Protein AF-A0A354UBT6-F1 (afdb_monomer_lite)

pLDDT: mean 84.6, std 9.46, range [42.72, 96.81]

Foldseek 3Di:
DVVVVVVVVVVVQVVCVVPPVVCPVVVVVVVVVVVVVVVVVVVVVVVVLVVVVVVCVVVCVLVVQLVVCLVVCCVQQPDDDPLLSSLLSQLLVCLQAVVVVRNVVSLVVSLVVCVVVVNVSSNVSSVVSSVVSNYPPPVVVVVVCVVPVPD

Secondary structure (DSSP, 8-state):
-HHHHHHHHHHHHHHHHHH-GGGHHHHHHHHHHHHHHHHHHHHHHHHHHHHHHHHHHHTTHHHHHHHHHHHHHHHHH-S--HHHHHHHHHHHHHHHTT-HHHHHHHHHHHHHHHHHTT-HHHHHHHHHHHHHT--SS-HHHHHHHHHHS--

Structure (mmCIF, N/CA/C/O backbone):
data_AF-A0A354UBT6-F1
#
_entry.id   AF-A0A354UBT6-F1
#
loop_
_atom_site.group_PDB
_atom_site.id
_atom_site.type_symbol
_atom_site.label_atom_id
_atom_site.label_alt_id
_atom_site.label_comp_id
_atom_site.label_asym_id
_atom_site.label_entity_id
_atom_site.label_seq_id
_atom_site.pdbx_PDB_ins_code
_atom_site.Cartn_x
_atom_site.Cartn_y
_atom_site.Cartn_z
_atom_site.occupancy
_atom_site.B_iso_or_equiv
_atom_site.auth_seq_id
_atom_site.auth_comp_id
_atom_site.auth_asym_id
_atom_site.auth_atom_id
_atom_site.pdbx_PDB_model_num
ATOM 1 N N . MET A 1 1 ? 3.323 -12.635 -12.717 1.00 60.47 1 MET A N 1
ATOM 2 C CA . MET A 1 1 ? 3.926 -11.295 -12.909 1.00 60.47 1 MET A CA 1
ATOM 3 C C . MET A 1 1 ? 5.418 -11.376 -13.234 1.00 60.47 1 MET A C 1
ATOM 5 O O . MET A 1 1 ? 5.794 -10.912 -14.299 1.00 60.47 1 MET A O 1
ATOM 9 N N . ASN A 1 2 ? 6.247 -12.050 -12.422 1.00 84.31 2 ASN A N 1
ATOM 10 C CA . ASN A 1 2 ? 7.693 -12.197 -12.692 1.00 84.31 2 ASN A CA 1
ATOM 11 C C . ASN A 1 2 ? 8.013 -12.823 -14.059 1.00 84.31 2 ASN A C 1
ATOM 13 O O . ASN A 1 2 ? 8.900 -12.351 -14.756 1.00 84.31 2 ASN A O 1
ATOM 17 N N . PHE A 1 3 ? 7.244 -13.830 -14.479 1.00 90.88 3 PHE A N 1
ATOM 18 C CA . PHE A 1 3 ? 7.455 -14.499 -15.766 1.00 90.88 3 PHE A CA 1
ATOM 19 C C . PHE A 1 3 ? 7.320 -13.555 -16.973 1.00 90.88 3 PHE A C 1
ATOM 21 O O . PHE A 1 3 ? 8.127 -13.604 -17.894 1.00 90.88 3 PHE A O 1
ATOM 28 N N . ILE A 1 4 ? 6.349 -12.636 -16.930 1.00 92.00 4 ILE A N 1
ATOM 29 C CA . ILE A 1 4 ? 6.117 -11.654 -18.001 1.00 92.00 4 ILE A CA 1
ATOM 30 C C . ILE A 1 4 ? 7.301 -10.684 -18.094 1.00 92.00 4 ILE A C 1
ATOM 32 O O . ILE A 1 4 ? 7.800 -10.425 -19.184 1.00 92.00 4 ILE A O 1
ATOM 36 N N . PHE A 1 5 ? 7.797 -10.196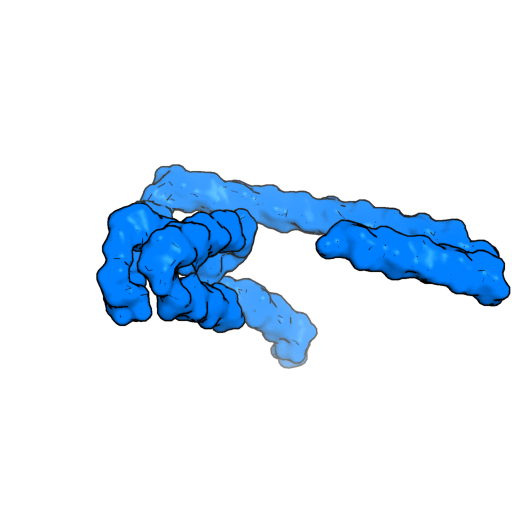 -16.953 1.00 88.50 5 PHE A N 1
ATOM 37 C CA . PHE A 1 5 ? 8.967 -9.314 -16.912 1.00 88.50 5 PHE A CA 1
ATOM 38 C C . PHE A 1 5 ? 10.230 -9.993 -17.438 1.00 88.50 5 PHE A C 1
ATOM 40 O O . PHE A 1 5 ? 10.988 -9.374 -18.181 1.00 88.50 5 PHE A O 1
ATOM 47 N N . VAL A 1 6 ? 10.436 -11.265 -17.093 1.00 92.19 6 VAL A N 1
ATOM 48 C CA . VAL A 1 6 ? 11.571 -12.047 -17.595 1.00 92.19 6 VAL A CA 1
ATOM 49 C C . VAL A 1 6 ? 11.491 -12.202 -19.113 1.00 92.19 6 VAL A C 1
ATOM 51 O O . VAL A 1 6 ? 12.492 -11.976 -19.788 1.00 92.19 6 VAL A O 1
ATOM 54 N N . ILE A 1 7 ? 10.310 -12.506 -19.663 1.00 94.81 7 ILE A N 1
ATOM 55 C CA . ILE A 1 7 ? 10.114 -12.601 -21.117 1.00 94.81 7 ILE A CA 1
ATOM 56 C C . ILE A 1 7 ? 10.442 -11.275 -21.802 1.00 94.81 7 ILE A C 1
ATOM 58 O O . ILE A 1 7 ? 11.221 -11.271 -22.749 1.00 94.81 7 ILE A O 1
ATOM 62 N N . ILE A 1 8 ? 9.892 -10.160 -21.312 1.00 92.75 8 ILE A N 1
ATOM 63 C CA . ILE A 1 8 ? 10.117 -8.831 -21.901 1.00 92.75 8 ILE A CA 1
ATOM 64 C C . ILE A 1 8 ? 11.604 -8.465 -21.866 1.00 92.75 8 ILE A C 1
ATOM 66 O O . ILE A 1 8 ? 12.138 -7.930 -22.839 1.00 92.75 8 ILE A O 1
ATOM 70 N N . LEU A 1 9 ? 12.286 -8.758 -20.757 1.00 90.12 9 LEU A N 1
ATOM 71 C CA . LEU A 1 9 ? 13.709 -8.480 -20.607 1.00 90.12 9 LEU A CA 1
ATOM 72 C C . LEU A 1 9 ? 14.529 -9.309 -21.601 1.00 90.12 9 LEU A C 1
ATOM 74 O O . LEU A 1 9 ? 15.305 -8.742 -22.367 1.00 90.12 9 LEU A O 1
ATOM 78 N N . LEU A 1 10 ? 14.308 -10.625 -21.654 1.00 91.44 10 LEU A N 1
ATOM 79 C CA . LEU A 1 10 ? 15.026 -11.517 -22.567 1.00 91.44 10 LEU A CA 1
ATOM 80 C C . LEU A 1 10 ? 14.765 -11.166 -24.034 1.00 91.44 10 LEU A C 1
ATOM 82 O O . LEU A 1 10 ? 15.713 -11.074 -24.810 1.00 91.44 10 LEU A O 1
ATOM 86 N N . SER A 1 11 ? 13.514 -10.898 -24.418 1.00 92.88 11 SER A N 1
ATOM 87 C CA . SER A 1 11 ? 13.192 -10.500 -25.792 1.00 92.88 11 SER A CA 1
ATOM 88 C C . SER A 1 11 ? 13.846 -9.171 -26.167 1.00 92.88 11 SER A C 1
ATOM 90 O O . SER A 1 11 ? 14.343 -9.029 -27.281 1.00 92.88 11 SER A O 1
ATOM 92 N N . SER A 1 12 ? 13.897 -8.210 -25.238 1.00 91.00 12 SER A N 1
ATOM 93 C CA . SER A 1 12 ? 14.560 -6.918 -25.464 1.00 91.00 12 SER A CA 1
ATOM 94 C C . SER A 1 12 ? 16.065 -7.089 -25.672 1.00 91.00 12 SER A C 1
ATOM 96 O O . SER A 1 12 ? 16.633 -6.476 -26.574 1.00 91.00 12 SER A O 1
ATOM 98 N N . PHE A 1 13 ? 16.702 -7.969 -24.895 1.00 89.62 13 PHE A N 1
ATOM 99 C CA . PHE A 1 13 ? 18.112 -8.320 -25.070 1.00 89.62 13 PHE A CA 1
ATOM 100 C C . PHE A 1 13 ? 18.384 -8.972 -26.425 1.00 89.62 13 PHE A C 1
ATOM 102 O O . PHE A 1 13 ? 19.305 -8.554 -27.124 1.00 89.62 13 PHE A O 1
ATOM 109 N N . VAL A 1 14 ? 17.564 -9.950 -26.823 1.00 92.25 14 VAL A N 1
ATOM 110 C CA . VAL A 1 14 ? 17.692 -10.618 -28.126 1.00 92.25 14 VAL A CA 1
ATOM 111 C C . VAL A 1 14 ? 17.595 -9.595 -29.259 1.00 92.25 14 VAL A C 1
ATOM 113 O O . VAL A 1 14 ? 18.461 -9.566 -30.128 1.00 92.25 14 VAL A O 1
ATOM 116 N N . VAL A 1 15 ? 16.605 -8.697 -29.226 1.00 92.94 15 VAL A N 1
ATOM 117 C CA . VAL A 1 15 ? 16.452 -7.642 -30.243 1.00 92.94 15 VAL A CA 1
ATOM 118 C C . VAL A 1 15 ? 17.661 -6.699 -30.276 1.00 92.94 15 VAL A C 1
ATOM 120 O O . VAL A 1 15 ? 18.115 -6.339 -31.361 1.00 92.94 15 VAL A O 1
ATOM 123 N N . LEU A 1 16 ? 18.202 -6.310 -29.118 1.00 92.19 16 LEU A N 1
ATOM 124 C CA . LEU A 1 16 ? 19.358 -5.410 -29.037 1.00 92.19 16 LEU A CA 1
ATOM 125 C C . LEU A 1 16 ? 20.642 -6.036 -29.588 1.00 92.19 16 LEU A C 1
ATOM 127 O O . LEU A 1 16 ? 21.399 -5.330 -30.246 1.00 92.19 16 LEU A O 1
ATOM 131 N N . ILE A 1 17 ? 20.856 -7.342 -29.397 1.00 89.94 17 ILE A N 1
ATOM 132 C CA . ILE A 1 17 ? 22.005 -8.063 -29.973 1.00 89.94 17 ILE A CA 1
ATOM 133 C C . ILE A 1 17 ? 21.998 -7.971 -31.501 1.00 89.94 17 ILE A C 1
ATOM 135 O O . ILE A 1 17 ? 23.044 -7.744 -32.102 1.00 89.94 17 ILE A O 1
ATOM 139 N N . PHE A 1 18 ? 20.827 -8.117 -32.128 1.00 91.88 18 PHE A N 1
ATOM 140 C CA . PHE A 1 18 ? 20.713 -8.072 -33.588 1.00 91.88 18 PHE A CA 1
ATOM 141 C C . PHE A 1 18 ? 20.656 -6.653 -34.163 1.00 91.88 18 PHE A C 1
ATOM 143 O O . PHE A 1 18 ? 21.058 -6.463 -35.308 1.00 91.88 18 PHE A O 1
ATOM 150 N N . LYS A 1 19 ? 20.138 -5.663 -33.418 1.00 90.81 19 LYS A N 1
ATOM 151 C CA . LYS A 1 19 ? 19.994 -4.286 -33.922 1.00 90.81 19 LYS A CA 1
ATOM 152 C C . LYS A 1 19 ? 21.151 -3.350 -33.577 1.00 90.81 19 LYS A C 1
ATOM 154 O O . LYS A 1 19 ? 21.520 -2.588 -34.455 1.00 90.81 19 LYS A O 1
ATOM 159 N N . ASN A 1 20 ? 21.649 -3.348 -32.335 1.00 91.50 20 ASN A N 1
ATOM 160 C CA . ASN A 1 20 ? 22.645 -2.382 -31.832 1.00 91.50 20 ASN A CA 1
ATOM 161 C C . ASN A 1 20 ? 23.437 -2.971 -30.636 1.00 91.50 20 ASN A C 1
ATOM 163 O O . ASN A 1 20 ? 23.205 -2.574 -29.483 1.00 91.50 20 ASN A O 1
ATOM 167 N N . PRO A 1 21 ? 24.334 -3.947 -30.859 1.00 88.25 21 PRO A N 1
ATOM 168 C CA . PRO A 1 21 ? 25.011 -4.679 -29.784 1.00 88.25 21 PRO A CA 1
ATOM 169 C C . PRO A 1 21 ? 25.865 -3.787 -28.865 1.00 88.25 21 PRO A C 1
ATOM 171 O O . PRO A 1 21 ? 25.959 -4.040 -27.663 1.00 88.25 21 PRO A O 1
ATOM 174 N N . GLU A 1 22 ? 26.428 -2.698 -29.383 1.00 91.62 22 GLU A N 1
ATOM 175 C CA . GLU A 1 22 ? 27.218 -1.715 -28.633 1.00 91.62 22 GLU A CA 1
ATOM 176 C C . GLU A 1 22 ? 26.422 -0.984 -27.540 1.00 91.62 22 GLU A C 1
ATOM 178 O O . GLU A 1 22 ? 26.996 -0.499 -26.564 1.00 91.62 22 GLU A O 1
ATOM 183 N N . THR A 1 23 ? 25.092 -0.942 -27.654 1.00 89.50 23 THR A N 1
ATOM 184 C CA . THR A 1 23 ? 24.223 -0.256 -26.686 1.00 89.50 23 THR A CA 1
ATOM 185 C C . THR A 1 23 ? 23.835 -1.122 -25.485 1.00 89.50 23 THR A C 1
ATOM 187 O O . THR A 1 23 ? 23.274 -0.608 -24.513 1.00 89.50 23 THR A O 1
ATOM 190 N N . ILE A 1 24 ? 24.152 -2.421 -25.499 1.00 89.38 24 ILE A N 1
ATOM 191 C CA . ILE A 1 24 ? 23.726 -3.377 -24.466 1.00 89.38 24 ILE A CA 1
ATOM 192 C C . ILE A 1 24 ? 24.331 -3.031 -23.102 1.00 89.38 24 ILE A C 1
ATOM 194 O O . ILE A 1 24 ? 23.601 -2.817 -22.132 1.00 89.38 24 ILE A O 1
ATOM 198 N N . LEU A 1 25 ? 25.663 -2.942 -23.031 1.00 90.12 25 LEU A N 1
ATOM 199 C CA . LEU A 1 25 ? 26.391 -2.608 -21.804 1.00 90.12 25 LEU A CA 1
ATOM 200 C C . LEU A 1 25 ? 25.973 -1.250 -21.210 1.00 90.12 25 LEU A C 1
ATOM 202 O O . LEU A 1 25 ? 25.599 -1.228 -20.035 1.00 90.12 25 LEU A O 1
ATOM 206 N N . PRO A 1 26 ? 25.963 -0.130 -21.963 1.00 91.88 26 PRO A N 1
ATOM 207 C CA . PRO A 1 26 ? 25.566 1.161 -21.403 1.00 91.88 26 PRO A CA 1
ATOM 208 C C . PRO A 1 26 ? 24.094 1.190 -20.971 1.00 91.88 26 PRO A C 1
ATOM 210 O O . PRO A 1 26 ? 23.774 1.789 -19.944 1.00 91.88 26 PRO A O 1
ATOM 213 N N . THR A 1 27 ? 23.192 0.502 -21.682 1.00 90.75 27 THR A N 1
ATOM 214 C CA . THR A 1 27 ? 21.782 0.412 -21.270 1.00 90.75 27 THR A CA 1
ATOM 215 C C . THR A 1 27 ? 21.644 -0.326 -19.941 1.00 90.75 27 THR A C 1
ATOM 217 O O . THR A 1 27 ? 20.950 0.163 -19.046 1.00 90.75 27 THR A O 1
ATOM 220 N N . LEU A 1 28 ? 22.343 -1.456 -19.784 1.00 89.62 28 LEU A N 1
ATOM 221 C CA . LEU A 1 28 ? 22.326 -2.258 -18.561 1.00 89.62 28 LEU A CA 1
ATOM 222 C C . LEU A 1 28 ? 22.885 -1.482 -17.361 1.00 89.62 28 LEU A C 1
ATOM 224 O O . LEU A 1 28 ? 22.248 -1.440 -16.308 1.00 89.62 28 LEU A O 1
ATOM 228 N N . LEU A 1 29 ? 24.035 -0.825 -17.542 1.00 93.31 29 LEU A N 1
ATOM 229 C CA . LEU A 1 29 ? 24.666 -0.001 -16.509 1.00 93.31 29 LEU A CA 1
ATOM 230 C C . LEU A 1 29 ? 23.765 1.172 -16.108 1.00 93.31 29 LEU A C 1
ATOM 232 O O . LEU A 1 29 ? 23.490 1.345 -14.922 1.00 93.31 29 LEU A O 1
ATOM 236 N N . SER A 1 30 ? 23.204 1.904 -17.078 1.00 93.50 30 SER A N 1
ATOM 237 C CA . SER A 1 30 ? 22.284 3.012 -16.779 1.00 93.50 30 SER A CA 1
ATOM 238 C C . SER A 1 30 ? 21.017 2.541 -16.055 1.00 93.50 30 SER A C 1
ATOM 240 O O . SER A 1 30 ? 20.486 3.247 -15.196 1.00 93.50 30 SER A O 1
ATOM 242 N N . GLY A 1 31 ? 20.520 1.342 -16.384 1.00 91.88 31 GLY A N 1
ATOM 243 C CA . GLY A 1 31 ? 19.390 0.722 -15.700 1.00 91.88 31 GLY A CA 1
ATOM 244 C C . GLY A 1 31 ? 19.719 0.425 -14.239 1.00 91.88 31 GLY A C 1
ATOM 245 O O . GLY A 1 31 ? 18.936 0.775 -13.354 1.00 91.88 31 GLY A O 1
ATOM 246 N N . GLY A 1 32 ? 20.899 -0.147 -13.985 1.00 93.38 32 GLY A N 1
ATOM 247 C CA . GLY A 1 32 ? 21.417 -0.403 -12.641 1.00 93.38 32 GLY A CA 1
ATOM 248 C C . GLY A 1 32 ? 21.583 0.874 -11.814 1.00 93.38 32 GLY A C 1
ATOM 249 O O . GLY A 1 32 ? 21.084 0.945 -10.692 1.00 93.38 32 GLY A O 1
ATOM 250 N N . GLU A 1 33 ? 22.199 1.914 -12.375 1.00 96.06 33 GLU A N 1
ATOM 251 C CA . GLU A 1 33 ? 22.374 3.211 -11.705 1.00 96.06 33 GLU A CA 1
ATOM 252 C C . GLU A 1 33 ? 21.036 3.865 -11.347 1.00 96.06 33 GLU A C 1
ATOM 254 O O . GLU A 1 33 ? 20.843 4.336 -10.222 1.00 96.06 33 GLU A O 1
ATOM 259 N N . LYS A 1 34 ? 20.073 3.855 -12.279 1.00 94.06 34 LYS A N 1
ATOM 260 C CA . LYS A 1 34 ? 18.714 4.356 -12.027 1.00 94.06 34 LYS A CA 1
ATOM 261 C C . LYS A 1 34 ? 18.033 3.569 -10.913 1.00 94.06 34 LYS A C 1
ATOM 263 O O . LYS A 1 34 ? 17.438 4.182 -10.026 1.00 94.06 34 LYS A O 1
ATOM 268 N N . ALA A 1 35 ? 18.132 2.240 -10.936 1.00 94.06 35 ALA A N 1
ATOM 269 C CA . ALA A 1 35 ? 17.552 1.378 -9.911 1.00 94.06 35 ALA A CA 1
ATOM 270 C C . ALA A 1 35 ? 18.178 1.635 -8.532 1.00 94.06 35 ALA A C 1
ATOM 272 O O . ALA A 1 35 ? 17.454 1.764 -7.542 1.00 94.06 35 ALA A O 1
ATOM 273 N N . PHE A 1 36 ? 19.501 1.784 -8.462 1.00 96.81 36 PHE A N 1
ATOM 274 C CA . PHE A 1 36 ? 20.217 2.094 -7.227 1.00 96.81 36 PHE A CA 1
ATOM 275 C C . PHE A 1 36 ? 19.838 3.475 -6.675 1.00 96.81 36 PHE A C 1
ATOM 277 O O . PHE A 1 36 ? 19.454 3.597 -5.511 1.00 96.81 36 PHE A O 1
ATOM 284 N N . SER A 1 37 ? 19.857 4.509 -7.523 1.00 95.19 37 SER A N 1
ATOM 285 C CA . SER A 1 37 ? 19.455 5.870 -7.145 1.00 95.19 37 SER A CA 1
ATOM 286 C C . SER A 1 37 ? 18.008 5.919 -6.651 1.00 95.19 37 SER A C 1
ATOM 288 O O . SER A 1 37 ? 17.711 6.556 -5.638 1.00 95.19 37 SER A O 1
ATOM 290 N N . LEU A 1 38 ? 17.097 5.217 -7.333 1.00 93.25 38 LEU A N 1
ATOM 291 C CA . LEU A 1 38 ? 15.704 5.103 -6.911 1.00 93.25 38 LEU A CA 1
ATOM 292 C C . LEU A 1 38 ? 15.586 4.391 -5.561 1.00 93.25 38 LEU A C 1
ATOM 294 O O . LEU A 1 38 ? 14.856 4.866 -4.694 1.00 93.25 38 LEU A O 1
ATOM 298 N N . SER A 1 39 ? 16.322 3.298 -5.364 1.00 94.25 39 SER A N 1
ATOM 299 C CA . SER A 1 39 ? 16.304 2.531 -4.116 1.00 94.25 39 SER A CA 1
ATOM 300 C C . SER A 1 39 ? 16.764 3.381 -2.931 1.00 94.25 39 SER A C 1
ATOM 302 O O . SER A 1 39 ? 16.069 3.434 -1.920 1.00 94.25 39 SER A O 1
ATOM 304 N N . LEU A 1 40 ? 17.860 4.137 -3.071 1.00 95.31 40 LEU A N 1
ATOM 305 C CA . LEU A 1 40 ? 18.324 5.071 -2.036 1.00 95.31 40 LEU A CA 1
ATOM 306 C C . LEU A 1 40 ? 17.291 6.160 -1.718 1.00 95.31 40 LEU A C 1
ATOM 308 O O . LEU A 1 40 ? 17.029 6.444 -0.549 1.00 95.31 40 LEU A O 1
ATOM 312 N N . LYS A 1 41 ? 16.665 6.747 -2.747 1.00 89.75 41 LYS A N 1
ATOM 313 C CA . LYS A 1 41 ? 15.590 7.735 -2.556 1.00 89.75 41 LYS A CA 1
ATOM 314 C C . LYS A 1 41 ? 14.409 7.135 -1.800 1.00 89.75 41 LYS A C 1
ATOM 316 O O . LYS A 1 41 ? 13.880 7.773 -0.894 1.00 89.75 41 LYS A O 1
ATOM 321 N N . MET A 1 42 ? 14.006 5.918 -2.160 1.00 88.62 42 MET A N 1
ATOM 322 C CA . MET A 1 42 ? 12.925 5.213 -1.479 1.00 88.62 42 MET A CA 1
ATOM 323 C C . MET A 1 42 ? 13.283 4.932 -0.019 1.00 88.62 42 MET A C 1
ATOM 325 O O . MET A 1 42 ? 12.449 5.200 0.836 1.00 88.62 42 MET A O 1
ATOM 329 N N . ILE A 1 43 ? 14.507 4.490 0.290 1.00 90.12 43 ILE A N 1
ATOM 330 C CA . ILE A 1 43 ? 14.953 4.258 1.676 1.00 90.12 43 ILE A CA 1
ATOM 331 C C . ILE A 1 43 ? 14.763 5.515 2.529 1.00 90.12 43 ILE A C 1
ATOM 333 O O . ILE A 1 43 ? 14.122 5.444 3.571 1.00 90.12 43 ILE A O 1
ATOM 337 N N . ALA A 1 44 ? 15.251 6.673 2.075 1.00 88.44 44 ALA A N 1
ATOM 338 C CA . ALA A 1 44 ? 15.108 7.920 2.826 1.00 88.44 44 ALA A CA 1
ATOM 339 C C . ALA A 1 44 ? 13.633 8.277 3.087 1.00 88.44 44 ALA A C 1
ATOM 341 O O . ALA A 1 44 ? 13.262 8.629 4.206 1.00 88.44 44 ALA A O 1
ATOM 342 N N . VAL A 1 45 ? 12.785 8.138 2.064 1.00 82.69 45 VAL A N 1
ATOM 343 C CA . VAL A 1 45 ? 11.344 8.400 2.169 1.00 82.69 45 VAL A CA 1
ATOM 344 C C . VAL A 1 45 ? 10.678 7.426 3.146 1.00 82.69 45 VAL A C 1
ATOM 346 O O . VAL A 1 45 ? 9.953 7.864 4.036 1.00 82.69 45 VAL A O 1
ATOM 349 N N . TYR A 1 46 ? 10.938 6.122 3.028 1.00 79.38 46 TYR A N 1
ATOM 350 C CA . TYR A 1 46 ? 10.366 5.110 3.918 1.00 79.38 46 TYR A CA 1
ATOM 351 C C . TYR A 1 46 ? 10.828 5.280 5.365 1.00 79.38 46 TYR A C 1
ATOM 353 O O . TYR A 1 46 ? 9.997 5.158 6.256 1.00 79.38 46 TYR A O 1
ATOM 361 N N . SER A 1 47 ? 12.094 5.624 5.618 1.00 85.94 47 SER A N 1
ATOM 362 C CA . SER A 1 47 ? 12.590 5.873 6.978 1.00 85.94 47 SER A CA 1
ATOM 363 C C . SER A 1 47 ? 11.822 6.995 7.683 1.00 85.94 47 SER A C 1
ATOM 365 O O . SER A 1 47 ? 11.465 6.852 8.850 1.00 85.94 47 SER A O 1
ATOM 367 N N . VAL A 1 48 ? 11.505 8.086 6.973 1.00 83.50 48 VAL A N 1
ATOM 368 C CA . VAL A 1 48 ? 10.678 9.178 7.519 1.00 83.50 48 VAL A CA 1
ATOM 369 C C . VAL A 1 48 ? 9.268 8.683 7.837 1.00 83.50 48 VAL A C 1
ATOM 371 O O . VAL A 1 48 ? 8.763 8.918 8.934 1.00 83.50 48 VAL A O 1
ATOM 374 N N . TRP A 1 49 ? 8.636 7.966 6.906 1.00 75.50 49 TRP A N 1
ATOM 375 C CA . TRP A 1 49 ? 7.276 7.462 7.105 1.00 75.50 49 TRP A CA 1
ATOM 376 C C . TRP A 1 49 ? 7.175 6.426 8.226 1.00 75.50 49 TRP A C 1
ATOM 378 O O . TRP A 1 49 ? 6.230 6.484 9.009 1.00 75.50 49 TRP A O 1
ATOM 388 N N . LEU A 1 50 ? 8.145 5.517 8.337 1.00 79.06 50 LEU A N 1
ATOM 389 C CA . LEU A 1 50 ? 8.204 4.528 9.413 1.00 79.06 50 LEU A CA 1
ATOM 390 C C . LEU A 1 50 ? 8.385 5.205 10.778 1.00 79.06 50 LEU A C 1
ATOM 392 O O . LEU A 1 50 ? 7.698 4.836 11.724 1.00 79.06 50 LEU A O 1
ATOM 396 N N . GLY A 1 51 ? 9.222 6.244 10.872 1.00 83.88 51 GLY A N 1
ATOM 397 C CA . GLY A 1 51 ? 9.364 7.027 12.104 1.00 83.88 51 GLY A CA 1
ATOM 398 C C . GLY A 1 51 ? 8.071 7.742 12.516 1.00 83.88 51 GLY A C 1
ATOM 399 O O . GLY A 1 51 ? 7.692 7.714 13.684 1.00 83.88 51 GLY A O 1
ATOM 400 N N . ILE A 1 52 ? 7.348 8.343 11.564 1.00 79.50 52 ILE A N 1
ATOM 401 C CA . ILE A 1 52 ? 6.036 8.960 11.833 1.00 79.50 52 ILE A CA 1
ATOM 402 C C . ILE A 1 52 ? 5.019 7.905 12.287 1.00 79.50 52 ILE A C 1
ATOM 404 O O . ILE A 1 52 ? 4.228 8.162 13.196 1.00 79.50 52 ILE A O 1
ATOM 408 N N . PHE A 1 53 ? 5.037 6.721 11.672 1.00 73.88 53 PHE A N 1
ATOM 409 C CA . PHE A 1 53 ? 4.145 5.630 12.049 1.00 73.88 53 PHE A CA 1
ATOM 410 C C . PHE A 1 53 ? 4.386 5.161 13.486 1.00 73.88 53 PHE A C 1
ATOM 412 O O . PHE A 1 53 ? 3.433 5.086 14.260 1.00 73.88 53 PHE A O 1
ATOM 419 N N . GLU A 1 54 ? 5.648 4.953 13.862 1.00 79.44 54 GLU A N 1
ATOM 420 C CA . GLU A 1 54 ? 6.050 4.574 15.219 1.00 79.44 54 GLU A CA 1
ATOM 421 C C . GLU A 1 54 ? 5.513 5.576 16.263 1.00 79.44 54 GLU A C 1
ATOM 423 O O . GLU A 1 54 ? 4.915 5.194 17.270 1.00 79.44 54 GLU A O 1
ATOM 428 N N . LEU A 1 55 ? 5.610 6.883 15.986 1.00 81.88 55 LEU A N 1
ATOM 429 C CA . LEU A 1 55 ? 5.050 7.931 16.853 1.00 81.88 55 LEU A CA 1
ATOM 430 C C . LEU A 1 55 ? 3.514 7.867 16.955 1.00 81.88 55 LEU A C 1
ATOM 432 O O . LEU A 1 55 ? 2.932 8.136 18.013 1.00 81.88 55 LEU A O 1
ATOM 436 N N . MET A 1 56 ? 2.824 7.526 15.867 1.00 74.06 56 MET A N 1
ATOM 437 C CA . MET A 1 56 ? 1.364 7.390 15.868 1.00 74.06 56 MET A CA 1
ATOM 438 C C . MET A 1 56 ? 0.878 6.151 16.616 1.00 74.06 56 MET A C 1
ATOM 440 O O . MET A 1 56 ? -0.171 6.202 17.267 1.00 74.06 56 MET A O 1
ATOM 444 N N . GLU A 1 57 ? 1.641 5.064 16.556 1.00 73.38 57 GLU A N 1
ATOM 445 C CA . GLU A 1 57 ? 1.385 3.858 17.336 1.00 73.38 57 GLU A CA 1
ATOM 446 C C . GLU A 1 57 ? 1.570 4.141 18.834 1.00 73.38 57 GLU A C 1
ATOM 448 O O . GLU A 1 57 ? 0.650 3.920 19.627 1.00 73.38 57 GLU A O 1
ATOM 453 N N . GLN A 1 58 ? 2.683 4.777 19.215 1.00 79.81 58 GLN A N 1
ATOM 454 C CA . GLN A 1 58 ? 2.966 5.155 20.606 1.00 79.81 58 GLN A CA 1
ATOM 455 C C . GLN A 1 58 ? 1.953 6.159 21.184 1.00 79.81 58 GLN A C 1
ATOM 457 O O . GLN A 1 58 ? 1.586 6.079 22.358 1.00 79.81 58 GLN A O 1
ATOM 462 N N . SER A 1 59 ? 1.442 7.087 20.370 1.00 80.38 59 SER A N 1
ATOM 463 C CA . SER A 1 59 ? 0.442 8.079 20.803 1.00 80.38 59 SER A CA 1
ATOM 464 C C . SER A 1 59 ? -0.989 7.533 20.914 1.00 80.38 59 SER A C 1
ATOM 466 O O . SER A 1 59 ? -1.901 8.278 21.293 1.00 80.38 59 SER A O 1
ATOM 468 N N . LYS A 1 60 ? -1.219 6.250 20.590 1.00 77.38 60 LYS A N 1
ATOM 469 C CA . LYS A 1 60 ? -2.557 5.628 20.498 1.00 77.38 60 LYS A CA 1
ATOM 470 C C . LYS A 1 60 ? -3.512 6.409 19.592 1.00 77.38 60 LYS A C 1
ATOM 472 O O . LYS A 1 60 ? -4.737 6.351 19.748 1.00 77.38 60 LYS A O 1
ATOM 477 N N . LEU A 1 61 ? -2.966 7.161 18.634 1.00 73.25 61 LEU A N 1
ATOM 478 C CA . LEU A 1 61 ? -3.771 7.914 17.680 1.00 73.25 61 LEU A CA 1
ATOM 479 C C . LEU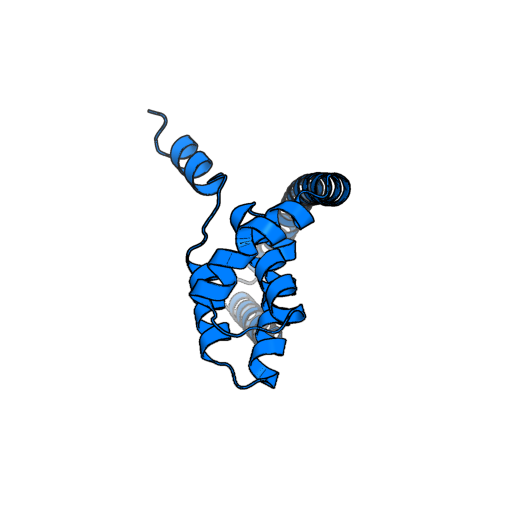 A 1 61 ? -4.592 6.956 16.816 1.00 73.25 61 LEU A C 1
ATOM 481 O O . LEU A 1 61 ? -5.743 7.254 16.507 1.00 73.25 61 LEU A O 1
ATOM 485 N N . ASN A 1 62 ? -4.040 5.775 16.528 1.00 67.44 62 ASN A N 1
ATOM 486 C CA . ASN A 1 62 ? -4.722 4.706 15.806 1.00 67.44 62 ASN A CA 1
ATOM 487 C C . ASN A 1 62 ? -6.009 4.240 16.520 1.00 67.44 62 ASN A C 1
ATOM 489 O O . ASN A 1 62 ? -7.061 4.135 15.891 1.00 67.44 62 ASN A O 1
ATOM 493 N N . ASP A 1 63 ? -5.983 4.073 17.848 1.00 71.56 63 ASP A N 1
ATOM 494 C CA . ASP A 1 63 ? -7.170 3.698 18.636 1.00 71.56 63 ASP A CA 1
ATOM 495 C C . ASP A 1 63 ? -8.249 4.789 18.606 1.00 71.56 63 ASP A C 1
ATOM 497 O O . ASP A 1 63 ? -9.452 4.509 18.549 1.00 71.56 63 ASP A O 1
ATOM 501 N N . LYS A 1 64 ? -7.826 6.060 18.643 1.00 76.31 64 LYS A N 1
ATOM 502 C CA . LYS A 1 64 ? -8.739 7.205 18.531 1.00 76.31 64 LYS A CA 1
ATOM 503 C C . LYS A 1 64 ? -9.355 7.290 17.139 1.00 76.31 64 LYS A C 1
ATOM 505 O O . LYS A 1 64 ? -10.571 7.454 17.038 1.00 76.31 64 LYS A O 1
ATOM 510 N N . LEU A 1 65 ? -8.552 7.138 16.085 1.00 74.56 65 LEU A N 1
ATOM 511 C CA . LEU A 1 65 ? -9.043 7.126 14.707 1.00 74.56 65 LEU A CA 1
ATOM 512 C C . LEU A 1 65 ? -10.006 5.962 14.485 1.00 74.56 65 LEU A C 1
ATOM 514 O O . LEU A 1 65 ? -11.062 6.158 13.893 1.00 74.56 65 LEU A O 1
ATOM 518 N N . SER A 1 66 ? -9.722 4.796 15.067 1.00 72.56 66 SER A N 1
ATOM 519 C CA . SER A 1 66 ? -10.611 3.642 14.983 1.00 72.56 66 SER A CA 1
ATOM 520 C C . SER A 1 66 ? -11.982 3.880 15.597 1.00 72.56 66 SER A C 1
ATOM 522 O O . SER A 1 66 ? -13.007 3.563 14.989 1.00 72.56 66 SER A O 1
ATOM 524 N N . LYS A 1 67 ? -12.038 4.545 16.754 1.00 78.69 67 LYS A N 1
ATOM 525 C CA . LYS A 1 67 ? -13.318 4.944 17.356 1.00 78.69 67 LYS A CA 1
ATOM 526 C C . LYS A 1 67 ? -14.083 5.944 16.489 1.00 78.69 67 LYS A C 1
ATOM 528 O O . LYS A 1 67 ? -15.303 5.828 16.380 1.00 78.69 67 LYS A O 1
ATOM 533 N N . ILE A 1 68 ? -13.387 6.899 15.872 1.00 83.81 68 ILE A N 1
ATOM 534 C CA . ILE A 1 68 ? -13.999 7.910 14.997 1.00 83.81 68 ILE A CA 1
ATOM 535 C C . ILE A 1 68 ? -14.537 7.262 13.713 1.00 83.81 68 ILE A C 1
ATOM 537 O O . ILE A 1 68 ? -15.664 7.541 13.303 1.00 83.81 68 ILE A O 1
ATOM 541 N N . LEU A 1 69 ? -13.770 6.352 13.111 1.00 85.00 69 LEU A N 1
ATOM 542 C CA . LEU A 1 69 ? -14.110 5.696 11.850 1.00 85.00 69 LEU A CA 1
ATOM 543 C C . LEU A 1 69 ? -15.159 4.587 11.994 1.00 85.00 69 LEU A C 1
ATOM 545 O O . LEU A 1 69 ? -15.776 4.199 11.005 1.00 85.00 69 L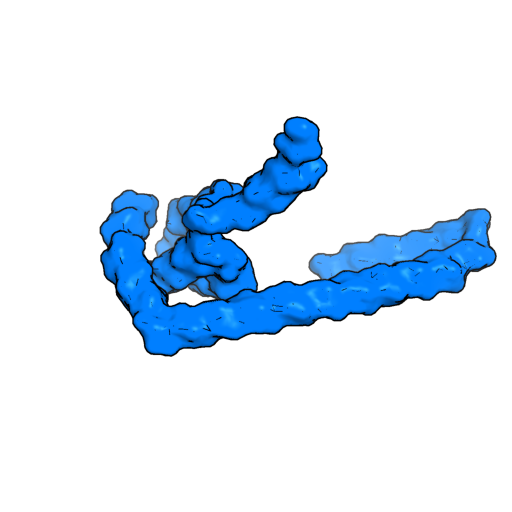EU A O 1
ATOM 549 N N . LYS A 1 70 ? -15.440 4.116 13.212 1.00 83.44 70 LYS A N 1
ATOM 550 C CA . LYS A 1 70 ? -16.424 3.052 13.455 1.00 83.44 70 LYS A CA 1
ATOM 551 C C . LYS A 1 70 ? -17.819 3.372 12.904 1.00 83.44 70 LYS A C 1
ATOM 553 O O . LYS A 1 70 ? -18.462 2.507 12.316 1.00 83.44 70 LYS A O 1
ATOM 558 N N . LYS A 1 71 ? -18.294 4.614 13.065 1.00 85.56 71 LYS A N 1
ATOM 559 C CA . LYS A 1 71 ? -19.594 5.055 12.520 1.00 85.56 71 LYS A CA 1
ATOM 560 C C . LYS A 1 71 ? -19.629 5.062 10.983 1.00 85.56 71 LYS A C 1
ATOM 562 O O . LYS A 1 71 ? -20.519 4.411 10.439 1.00 85.56 71 LYS A O 1
ATOM 567 N N . PRO A 1 72 ? -18.712 5.750 10.273 1.00 88.12 72 PRO A N 1
ATOM 568 C CA . PRO A 1 72 ? -18.719 5.747 8.812 1.00 88.12 72 PRO A CA 1
ATOM 569 C C . PRO A 1 72 ? -18.457 4.357 8.223 1.00 88.12 72 PRO A C 1
ATOM 571 O O . PRO A 1 72 ? -19.084 4.017 7.229 1.00 88.12 72 PRO A O 1
ATOM 574 N N . ILE A 1 73 ? -17.628 3.517 8.855 1.00 89.81 73 ILE A N 1
ATOM 575 C CA . ILE A 1 73 ? -17.421 2.129 8.410 1.00 89.81 73 ILE A CA 1
ATOM 576 C C . ILE A 1 73 ? -18.732 1.339 8.460 1.00 89.81 73 ILE A C 1
ATOM 578 O O . ILE A 1 73 ? -19.126 0.762 7.454 1.00 89.81 73 ILE A O 1
ATOM 582 N N . ARG A 1 74 ? -19.459 1.364 9.582 1.00 88.44 74 ARG A N 1
ATOM 583 C CA . ARG A 1 74 ? -20.762 0.678 9.687 1.00 88.44 74 ARG A CA 1
ATOM 584 C C . ARG A 1 74 ? -21.803 1.225 8.718 1.00 88.44 74 ARG A C 1
ATOM 586 O O . ARG A 1 74 ? -22.653 0.479 8.2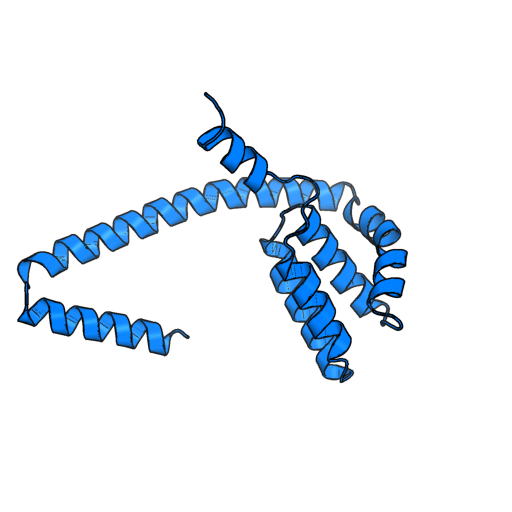50 1.00 88.44 74 ARG A O 1
ATOM 593 N N . PHE A 1 75 ? -21.749 2.522 8.429 1.00 90.56 75 PHE A N 1
ATOM 594 C CA . PHE A 1 75 ? -22.641 3.143 7.458 1.00 90.56 75 PHE A CA 1
ATOM 595 C C . PHE A 1 75 ? -22.333 2.696 6.021 1.00 90.56 75 PHE A C 1
ATOM 597 O O . PHE A 1 75 ? -23.251 2.356 5.285 1.00 90.56 75 PHE A O 1
ATOM 604 N N . LEU A 1 76 ? -21.054 2.664 5.634 1.00 90.19 76 LEU A N 1
ATOM 605 C CA . LEU A 1 76 ? -20.622 2.324 4.274 1.00 90.19 76 LEU A CA 1
ATOM 606 C C . LEU A 1 76 ? -20.644 0.818 3.995 1.00 90.19 76 LEU A C 1
ATOM 608 O O . LEU A 1 76 ? -20.998 0.410 2.896 1.00 90.19 76 LEU A O 1
ATOM 612 N N . PHE A 1 77 ? -20.259 -0.002 4.974 1.00 91.38 77 PHE A N 1
ATOM 613 C CA . PHE A 1 77 ? -20.085 -1.451 4.819 1.00 91.38 77 PHE A CA 1
ATOM 614 C C . PHE A 1 77 ? -21.227 -2.274 5.438 1.00 91.38 77 PHE A C 1
ATOM 616 O O . PHE A 1 77 ? -21.319 -3.475 5.193 1.00 91.38 77 PHE A O 1
ATOM 623 N N . GLY A 1 78 ? -22.115 -1.656 6.222 1.00 86.81 78 GLY A N 1
ATOM 624 C CA . GLY A 1 78 ? -23.246 -2.336 6.854 1.00 86.81 78 GLY A CA 1
ATOM 625 C C . GLY A 1 78 ? -22.831 -3.238 8.022 1.00 86.81 78 GLY A C 1
ATOM 626 O O . GLY A 1 78 ? -22.175 -2.796 8.968 1.00 86.81 78 GLY A O 1
ATOM 627 N N . LYS A 1 79 ? -23.267 -4.506 7.993 1.00 81.94 79 LYS A N 1
ATOM 628 C CA . LYS A 1 79 ? -22.893 -5.513 9.000 1.00 81.94 79 LYS A CA 1
ATOM 629 C C . LYS A 1 79 ? -21.485 -6.034 8.710 1.00 81.94 79 LYS A C 1
ATOM 631 O O . LYS A 1 79 ? -21.299 -6.806 7.777 1.00 81.94 79 LYS A O 1
ATOM 636 N N . THR A 1 80 ? -20.532 -5.659 9.554 1.00 87.50 80 THR A N 1
ATOM 637 C CA . THR A 1 80 ? -19.154 -6.169 9.542 1.00 87.50 80 THR A CA 1
ATOM 638 C C . THR A 1 80 ? -18.806 -6.802 10.886 1.00 87.50 80 THR A C 1
ATOM 640 O O . THR A 1 80 ? -19.314 -6.376 11.927 1.00 87.50 80 THR A O 1
ATOM 643 N N . SER A 1 81 ? -17.937 -7.812 10.881 1.00 89.25 81 SER A N 1
ATOM 644 C CA . SER A 1 81 ? -17.383 -8.390 12.110 1.00 89.25 81 SER A CA 1
ATOM 645 C C . SER A 1 81 ? -16.457 -7.394 12.821 1.00 89.25 81 SER A C 1
ATOM 647 O O . SER A 1 81 ? -15.994 -6.414 12.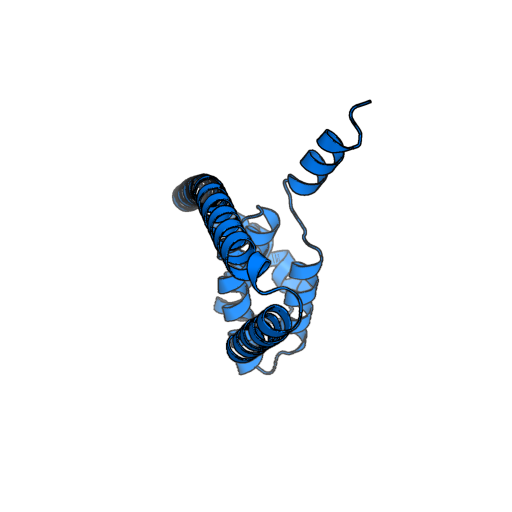235 1.00 89.25 81 SER A O 1
ATOM 649 N N . GLU A 1 82 ? -16.158 -7.628 14.100 1.00 86.88 82 GLU A N 1
ATOM 650 C CA . GLU A 1 82 ? -15.243 -6.755 14.848 1.00 86.88 82 GLU A CA 1
ATOM 651 C C . GLU A 1 82 ? -13.813 -6.778 14.274 1.00 86.88 82 GLU A C 1
ATOM 653 O O . GLU A 1 82 ? -13.114 -5.763 14.288 1.00 86.88 82 GLU A O 1
ATOM 658 N N . GLU A 1 83 ? -13.393 -7.912 13.706 1.00 87.81 83 GLU A N 1
ATOM 659 C CA . GLU A 1 83 ? -12.117 -8.037 12.998 1.00 87.81 83 GLU A CA 1
ATOM 660 C C . GLU A 1 83 ? -12.109 -7.215 11.701 1.00 87.81 83 GLU A C 1
ATOM 662 O O . GLU A 1 83 ? -11.171 -6.450 11.462 1.00 87.81 83 GLU A O 1
ATOM 667 N N . GLN A 1 84 ? -13.183 -7.289 10.908 1.00 90.50 84 GLN A N 1
ATOM 668 C CA . GLN A 1 84 ? -13.346 -6.482 9.695 1.00 90.50 84 GLN A CA 1
ATOM 669 C C . GLN A 1 84 ? -13.356 -4.987 10.015 1.00 90.50 84 GLN A C 1
ATOM 671 O O . GLN A 1 84 ? -12.672 -4.219 9.344 1.00 90.50 84 GLN A O 1
ATOM 676 N N . GLU A 1 85 ? -14.055 -4.560 11.072 1.00 89.44 85 GLU A N 1
ATOM 677 C CA . GLU A 1 85 ? -14.047 -3.158 11.513 1.00 89.44 85 GLU A CA 1
ATOM 678 C C . GLU A 1 85 ? -12.628 -2.672 11.840 1.00 89.44 85 GLU A C 1
ATOM 680 O O . GLU A 1 85 ? -12.253 -1.566 11.446 1.00 89.44 85 GLU A O 1
ATOM 685 N N . LYS A 1 86 ? -11.819 -3.495 12.522 1.00 87.25 86 LYS A N 1
ATOM 686 C CA . LYS A 1 86 ? -10.420 -3.160 12.831 1.00 87.25 86 LYS A CA 1
ATOM 687 C C . LYS A 1 86 ? -9.565 -3.051 11.570 1.00 87.25 86 LYS A C 1
ATOM 689 O O . LYS A 1 86 ? -8.824 -2.079 11.434 1.00 87.25 86 LYS A O 1
ATOM 694 N N . LEU A 1 87 ? -9.678 -4.007 10.646 1.00 90.44 87 LEU A N 1
ATOM 695 C CA . LEU A 1 87 ? -8.910 -4.007 9.396 1.00 90.44 87 LEU A CA 1
ATOM 696 C C . LEU A 1 87 ? -9.283 -2.820 8.495 1.00 90.44 87 LEU A C 1
ATOM 698 O O . LEU A 1 87 ? -8.395 -2.122 8.006 1.00 90.44 87 LEU A O 1
ATOM 702 N N . LEU A 1 88 ? -10.580 -2.537 8.339 1.00 91.19 88 LEU A N 1
ATOM 703 C CA . LEU A 1 88 ? -11.091 -1.384 7.589 1.00 91.19 88 LEU A CA 1
ATOM 704 C C . LEU A 1 88 ? -10.636 -0.069 8.208 1.00 91.19 88 LEU A C 1
ATOM 706 O O . LEU A 1 88 ? -10.175 0.828 7.508 1.00 91.19 88 LEU A O 1
ATOM 710 N N . SER A 1 89 ? -10.728 0.035 9.531 1.00 88.88 89 SER A N 1
ATOM 711 C CA . SER A 1 89 ? -10.258 1.199 10.266 1.00 88.88 89 SER A CA 1
ATOM 712 C C . SER A 1 89 ? -8.771 1.439 10.039 1.00 88.88 89 SER A C 1
ATOM 714 O O . SER A 1 89 ? -8.385 2.570 9.756 1.00 88.88 89 SER A O 1
ATOM 716 N N . ALA A 1 90 ? -7.939 0.404 10.157 1.00 85.75 90 ALA A N 1
ATOM 717 C CA . ALA A 1 90 ? -6.502 0.518 9.936 1.00 85.75 90 ALA A CA 1
ATOM 718 C C . ALA A 1 90 ? -6.186 0.922 8.488 1.00 85.75 90 ALA A C 1
ATOM 720 O O . ALA A 1 90 ? -5.394 1.837 8.270 1.00 85.75 90 ALA A O 1
ATOM 721 N N . ASN A 1 91 ? -6.852 0.305 7.507 1.00 89.44 91 ASN A N 1
ATOM 722 C CA . ASN A 1 91 ? -6.672 0.621 6.093 1.00 89.44 91 ASN A CA 1
ATOM 723 C C . ASN A 1 91 ? -7.075 2.069 5.765 1.00 89.44 91 ASN A C 1
ATOM 725 O O . ASN A 1 91 ? -6.265 2.812 5.212 1.00 89.44 91 ASN A O 1
ATOM 729 N N . ILE A 1 92 ? -8.287 2.487 6.145 1.00 88.38 92 ILE A N 1
ATOM 730 C CA . ILE A 1 92 ? -8.808 3.832 5.865 1.00 88.38 92 ILE A CA 1
ATOM 731 C C . ILE A 1 92 ? -7.972 4.887 6.593 1.00 88.38 92 ILE A C 1
ATOM 733 O O . ILE A 1 92 ? -7.622 5.899 5.997 1.00 88.38 92 ILE A O 1
ATOM 737 N N . SER A 1 93 ? -7.591 4.640 7.851 1.00 83.69 93 SER A N 1
ATOM 738 C CA . SER A 1 93 ? -6.700 5.534 8.606 1.00 83.69 93 SER A CA 1
ATOM 739 C C . SER A 1 93 ? -5.355 5.698 7.912 1.00 83.69 93 SER A C 1
ATOM 741 O O . SER A 1 93 ? -4.882 6.816 7.726 1.00 83.69 93 SER A O 1
ATOM 743 N N . ALA A 1 94 ? -4.748 4.586 7.498 1.00 81.25 94 ALA A N 1
ATOM 744 C CA . ALA A 1 94 ? -3.476 4.606 6.799 1.00 81.25 94 ALA A CA 1
ATOM 745 C C . ALA A 1 94 ? -3.584 5.331 5.450 1.00 81.25 94 ALA A C 1
ATOM 747 O O . ALA A 1 94 ? -2.709 6.130 5.133 1.00 81.25 94 ALA A O 1
ATOM 748 N N . ASN A 1 95 ? -4.667 5.130 4.693 1.00 83.19 95 ASN A N 1
ATOM 749 C CA . ASN A 1 95 ? -4.907 5.828 3.428 1.00 83.19 95 ASN A CA 1
ATOM 750 C C . ASN A 1 95 ? -5.088 7.347 3.645 1.00 83.19 95 ASN A C 1
ATOM 752 O O . ASN A 1 95 ? -4.371 8.142 3.038 1.00 83.19 95 ASN A O 1
ATOM 756 N N . LEU A 1 96 ? -5.921 7.742 4.618 1.00 81.56 96 LEU A N 1
ATOM 757 C CA . LEU A 1 96 ? -6.159 9.141 5.005 1.00 81.56 96 LEU A CA 1
ATOM 758 C C . LEU A 1 96 ? -4.889 9.866 5.463 1.00 81.56 96 LEU A C 1
ATOM 760 O O . LEU A 1 96 ? -4.728 11.059 5.211 1.00 81.56 96 LEU A O 1
ATOM 764 N N . LEU A 1 97 ? -3.982 9.159 6.128 1.00 77.81 97 LEU A N 1
ATOM 765 C CA . LEU A 1 97 ? -2.714 9.706 6.612 1.00 77.81 97 LEU A CA 1
ATOM 766 C C . LEU A 1 97 ? -1.585 9.617 5.569 1.00 77.81 97 LEU A C 1
ATOM 768 O O . LEU A 1 97 ? -0.479 10.083 5.831 1.00 77.81 97 LEU A O 1
ATOM 772 N N . GLY A 1 98 ? -1.841 9.036 4.391 1.00 72.62 98 GLY A N 1
ATOM 773 C CA . GLY A 1 98 ? -0.842 8.858 3.331 1.00 72.62 98 GLY A CA 1
ATOM 774 C C . GLY A 1 98 ? 0.159 7.720 3.579 1.00 72.62 98 GLY A C 1
ATOM 775 O O . GLY A 1 98 ? 1.166 7.613 2.882 1.00 72.62 98 GLY A O 1
ATOM 776 N N . MET A 1 99 ? -0.112 6.837 4.540 1.00 74.88 99 MET A N 1
ATOM 777 C CA . MET A 1 99 ? 0.718 5.687 4.913 1.00 74.88 99 MET A CA 1
ATOM 778 C C . MET A 1 99 ? 0.402 4.439 4.078 1.00 74.88 99 MET A C 1
ATOM 780 O O . MET A 1 99 ? -0.019 3.392 4.583 1.00 74.88 99 MET A O 1
ATOM 784 N N . ASN A 1 100 ? 0.642 4.525 2.771 1.00 69.25 100 ASN A N 1
ATOM 785 C CA . ASN A 1 100 ? 0.293 3.457 1.823 1.00 69.25 100 ASN A CA 1
ATOM 786 C C . ASN A 1 100 ? 0.970 2.101 2.119 1.00 69.25 100 ASN A C 1
ATOM 788 O O . ASN A 1 100 ? 0.419 1.050 1.777 1.00 69.25 100 ASN A O 1
ATOM 792 N N . GLY A 1 101 ? 2.129 2.114 2.793 1.00 70.00 101 GLY A N 1
ATOM 793 C CA . GLY A 1 101 ? 2.856 0.908 3.208 1.00 70.00 101 GLY A CA 1
ATOM 794 C C . GLY A 1 101 ? 2.103 0.025 4.214 1.00 70.00 101 GLY A C 1
ATOM 795 O O . GLY A 1 101 ? 2.343 -1.176 4.257 1.00 70.00 101 GLY A O 1
ATOM 796 N N . ILE A 1 102 ? 1.151 0.585 4.969 1.00 73.44 102 ILE A N 1
ATOM 797 C CA . ILE A 1 102 ? 0.291 -0.158 5.912 1.00 73.44 102 ILE A CA 1
ATOM 798 C C . ILE A 1 102 ? -1.116 -0.337 5.351 1.00 73.44 102 ILE A C 1
ATOM 800 O O . ILE A 1 102 ? -1.740 -1.379 5.567 1.00 73.44 102 ILE A O 1
ATOM 804 N N . ALA A 1 103 ? -1.605 0.643 4.586 1.00 82.69 103 ALA A N 1
ATOM 805 C CA . ALA A 1 103 ? -2.912 0.562 3.944 1.00 82.69 103 ALA A CA 1
ATOM 806 C C . ALA A 1 103 ? -3.017 -0.694 3.063 1.00 82.69 103 ALA A C 1
ATOM 808 O O . ALA A 1 103 ? -3.966 -1.461 3.185 1.00 82.69 103 ALA A O 1
ATOM 809 N N . THR A 1 104 ? -2.006 -0.972 2.241 1.00 86.44 104 THR A N 1
ATOM 810 C CA . THR A 1 104 ? -2.040 -2.106 1.302 1.00 86.44 104 THR A CA 1
ATOM 811 C C . THR A 1 104 ? -2.153 -3.479 1.992 1.00 86.44 104 THR A C 1
ATOM 813 O O . THR A 1 104 ? -3.111 -4.197 1.702 1.00 86.44 104 THR A O 1
ATOM 816 N N . PRO A 1 105 ? -1.268 -3.871 2.934 1.00 84.81 105 PRO A N 1
ATOM 817 C CA . PRO A 1 105 ? -1.375 -5.177 3.593 1.00 84.81 105 PRO A CA 1
ATOM 818 C C . PRO A 1 105 ? -2.636 -5.319 4.458 1.00 84.81 105 PRO A C 1
ATOM 820 O O . PRO A 1 105 ? -3.218 -6.400 4.514 1.00 84.81 105 PRO A O 1
ATOM 823 N N . THR A 1 106 ? -3.089 -4.248 5.118 1.00 89.19 106 THR A N 1
ATOM 824 C CA . THR A 1 106 ? -4.344 -4.279 5.896 1.00 89.19 106 THR A CA 1
ATOM 825 C C . THR A 1 106 ? -5.575 -4.377 4.997 1.00 89.19 106 THR A C 1
ATOM 827 O O . THR A 1 106 ? -6.520 -5.084 5.337 1.00 89.19 106 THR A O 1
ATOM 830 N N . GLY A 1 107 ? -5.540 -3.742 3.822 1.00 90.88 107 GLY A N 1
ATOM 831 C CA . GLY A 1 107 ? -6.591 -3.832 2.812 1.00 90.88 107 GLY A CA 1
ATOM 832 C C . GLY A 1 107 ? -6.713 -5.231 2.215 1.00 90.88 107 GLY A C 1
ATOM 833 O O . GLY A 1 107 ? -7.821 -5.744 2.110 1.00 90.88 107 GLY A O 1
ATOM 834 N N . ILE A 1 108 ? -5.586 -5.886 1.907 1.00 92.38 108 ILE A N 1
ATOM 835 C CA . ILE A 1 108 ? -5.580 -7.279 1.425 1.00 92.38 108 ILE A CA 1
ATOM 836 C C . ILE A 1 108 ? -6.224 -8.204 2.464 1.00 92.38 108 ILE A C 1
ATOM 838 O O . ILE A 1 108 ? -7.145 -8.942 2.128 1.00 92.38 108 ILE A O 1
ATOM 842 N N . LYS A 1 109 ? -5.825 -8.099 3.739 1.00 92.62 109 LYS A N 1
ATOM 843 C CA . LYS A 1 109 ? -6.427 -8.888 4.829 1.00 92.62 109 LYS A CA 1
ATOM 844 C C . LYS A 1 109 ? -7.929 -8.625 4.991 1.00 92.62 109 LYS A C 1
ATOM 846 O O . LYS A 1 109 ? -8.688 -9.553 5.254 1.00 92.62 109 LYS A O 1
ATOM 851 N N . ALA A 1 110 ? -8.373 -7.376 4.828 1.00 93.62 110 ALA A N 1
ATOM 852 C CA . ALA A 1 110 ? -9.797 -7.038 4.857 1.00 93.62 110 ALA A CA 1
ATOM 853 C C . ALA A 1 110 ? -10.556 -7.689 3.689 1.00 93.62 110 ALA A C 1
ATOM 855 O O . ALA A 1 110 ? -11.612 -8.280 3.905 1.00 93.62 110 ALA A O 1
ATOM 856 N N . CYS A 1 111 ? -10.004 -7.636 2.472 1.00 94.38 111 CYS A N 1
ATOM 857 C CA . CYS A 1 111 ? -10.581 -8.300 1.304 1.00 94.38 111 CYS A CA 1
ATOM 858 C C . CYS A 1 111 ? -10.660 -9.820 1.485 1.00 94.38 111 CYS A C 1
ATOM 860 O O . CYS A 1 111 ? -11.707 -10.392 1.209 1.00 94.38 111 CYS A O 1
ATOM 862 N N . GLU A 1 112 ? -9.608 -10.463 2.002 1.00 93.56 112 GLU A N 1
ATOM 863 C CA . GLU A 1 112 ? -9.611 -11.900 2.320 1.00 93.56 112 GLU A CA 1
ATOM 864 C C . GLU A 1 112 ? -10.692 -12.258 3.349 1.00 93.56 112 GLU A C 1
ATOM 866 O O . GLU A 1 112 ? -11.345 -13.293 3.233 1.00 93.56 112 GLU A O 1
ATOM 871 N N . SER A 1 113 ? -10.903 -11.407 4.359 1.00 94.12 113 SER A N 1
ATOM 872 C CA . SER A 1 113 ? -11.980 -11.603 5.333 1.00 94.12 113 SER A CA 1
ATOM 873 C C . SER A 1 113 ? -13.361 -11.488 4.683 1.00 94.12 113 SER A C 1
ATOM 875 O O . SER A 1 113 ? -14.221 -12.321 4.947 1.00 94.12 113 SER A O 1
ATOM 877 N N . PHE A 1 114 ? -13.571 -10.508 3.802 1.00 94.00 114 PHE A N 1
ATOM 878 C CA . PHE A 1 114 ? -14.826 -10.389 3.061 1.00 94.00 114 PHE A CA 1
ATOM 879 C C . PHE A 1 114 ? -15.057 -11.538 2.081 1.00 94.00 114 PHE A C 1
ATOM 881 O O . PHE A 1 114 ? -16.200 -11.934 1.882 1.00 94.00 114 PHE A O 1
ATOM 888 N N . ASP A 1 115 ? -14.000 -12.067 1.467 1.00 92.94 115 ASP A N 1
ATOM 889 C CA . ASP A 1 115 ? -14.082 -13.195 0.537 1.00 92.94 115 ASP A CA 1
ATOM 890 C C . ASP A 1 115 ? -14.578 -14.469 1.223 1.00 92.94 115 ASP A C 1
ATOM 892 O O . ASP A 1 115 ? -15.488 -15.131 0.728 1.00 92.94 115 ASP A O 1
ATOM 896 N N . LYS A 1 116 ? -14.069 -14.745 2.431 1.00 92.62 116 LYS A N 1
ATOM 897 C CA . LYS A 1 116 ? -14.540 -15.858 3.273 1.00 92.62 116 LYS A CA 1
ATOM 898 C C . LYS A 1 116 ? -16.031 -15.764 3.604 1.00 92.62 116 LYS A C 1
ATOM 900 O O . LYS A 1 116 ? -16.693 -16.793 3.697 1.00 92.62 116 LYS A O 1
ATOM 905 N N . ASP A 1 117 ? -16.548 -14.546 3.739 1.00 90.12 117 ASP A N 1
ATOM 906 C CA . ASP A 1 117 ? -17.960 -14.279 4.028 1.00 90.12 117 ASP A CA 1
ATOM 907 C C . ASP A 1 117 ? -18.823 -14.156 2.755 1.00 90.12 117 ASP A C 1
ATOM 909 O O . ASP A 1 117 ? -20.024 -13.897 2.846 1.00 90.12 117 ASP A O 1
ATOM 913 N N . GLY A 1 118 ? -18.238 -14.295 1.557 1.00 90.56 118 GLY A N 1
ATOM 914 C CA . GLY A 1 118 ? -18.934 -14.078 0.283 1.00 90.56 118 GLY A CA 1
ATOM 915 C C . GLY A 1 118 ? -19.405 -12.631 0.072 1.00 90.56 118 GLY A C 1
ATOM 916 O O . GLY A 1 118 ? -20.340 -12.377 -0.687 1.00 90.56 118 GLY A O 1
ATOM 917 N N . ASN A 1 119 ? -18.787 -11.663 0.752 1.00 90.25 119 ASN A N 1
ATOM 918 C CA . ASN A 1 119 ? -19.186 -10.258 0.747 1.00 90.25 119 ASN A CA 1
ATOM 919 C C . ASN A 1 119 ? -18.444 -9.454 -0.336 1.00 90.25 119 ASN A C 1
ATOM 921 O O . ASN A 1 119 ? -17.562 -8.639 -0.051 1.00 90.25 119 ASN A O 1
ATOM 925 N N . SER A 1 120 ? -18.832 -9.642 -1.599 1.00 90.75 120 SER A N 1
ATOM 926 C CA . SER A 1 120 ? -18.244 -8.900 -2.727 1.00 90.75 120 SER A CA 1
ATOM 927 C C . SER A 1 120 ? -18.486 -7.386 -2.647 1.00 90.75 120 SER A C 1
ATOM 929 O O . SER A 1 120 ? -17.654 -6.605 -3.106 1.00 90.75 120 SER A O 1
ATOM 931 N N . PHE A 1 121 ? -19.589 -6.948 -2.025 1.00 93.81 121 PHE A N 1
ATOM 932 C CA . PHE A 1 121 ? -19.875 -5.524 -1.828 1.00 93.81 121 PHE A CA 1
ATOM 933 C C . PHE A 1 121 ? -18.803 -4.850 -0.962 1.00 93.81 121 PHE A C 1
ATOM 935 O O . PHE A 1 121 ? -18.292 -3.794 -1.334 1.00 93.81 121 PHE A O 1
ATOM 942 N N . GLY A 1 122 ? -18.412 -5.480 0.151 1.00 92.69 122 GLY A N 1
ATOM 943 C CA . GLY A 1 122 ? -17.352 -4.977 1.024 1.00 92.69 122 GLY A CA 1
ATOM 944 C C . GLY A 1 122 ? -16.010 -4.852 0.301 1.00 92.69 122 GLY A C 1
ATOM 945 O O . GLY A 1 122 ? -15.333 -3.833 0.430 1.00 92.69 122 GLY A O 1
ATOM 946 N N . GLN A 1 123 ? -15.658 -5.830 -0.537 1.00 92.31 123 GLN A N 1
ATOM 947 C CA . GLN A 1 123 ? -14.441 -5.766 -1.354 1.00 92.31 123 GLN A CA 1
ATOM 948 C C . GLN A 1 123 ? -14.481 -4.593 -2.348 1.00 92.31 123 GLN A C 1
ATOM 950 O O . GLN A 1 123 ? -13.544 -3.793 -2.398 1.00 92.31 123 GLN A O 1
ATOM 955 N N . CYS A 1 124 ? -15.576 -4.447 -3.105 1.00 93.44 124 CYS A N 1
ATOM 956 C CA . CYS A 1 124 ? -15.736 -3.353 -4.064 1.00 93.44 124 CYS A CA 1
ATOM 957 C C . CYS A 1 124 ? -15.723 -1.982 -3.380 1.00 93.44 124 CYS A C 1
ATOM 959 O O . CYS A 1 124 ? -15.024 -1.084 -3.841 1.00 93.44 124 CYS A O 1
ATOM 961 N N . MET A 1 125 ? -16.434 -1.823 -2.261 1.00 93.94 125 MET A N 1
ATOM 962 C CA . MET A 1 125 ? -16.474 -0.569 -1.506 1.00 93.94 125 MET A CA 1
ATOM 963 C C . MET A 1 125 ? -15.081 -0.184 -0.990 1.00 93.94 125 MET A C 1
ATOM 965 O O . MET A 1 125 ? -14.658 0.964 -1.143 1.00 93.94 125 MET A O 1
ATOM 969 N N . LEU A 1 126 ? -14.336 -1.143 -0.428 1.00 92.38 126 LEU A N 1
ATOM 970 C CA . LEU A 1 126 ? -12.967 -0.911 0.032 1.00 92.38 126 LEU A CA 1
ATOM 971 C C . LEU A 1 126 ? -12.042 -0.515 -1.122 1.00 92.38 126 LEU A C 1
ATOM 973 O O . LEU A 1 126 ? -11.254 0.424 -0.985 1.00 92.38 126 LEU A O 1
ATOM 977 N N . PHE A 1 127 ? -12.164 -1.189 -2.267 1.00 90.88 127 PHE A N 1
ATOM 978 C CA . PHE A 1 127 ? -11.405 -0.857 -3.467 1.00 90.88 127 PHE A CA 1
ATOM 979 C C . PHE A 1 127 ? -11.722 0.557 -3.965 1.00 90.88 127 PHE A C 1
ATOM 981 O O . PHE A 1 127 ? -10.800 1.329 -4.225 1.00 90.88 127 PHE A O 1
ATOM 988 N N . THR A 1 128 ? -13.002 0.936 -4.031 1.00 90.69 128 THR A N 1
ATOM 989 C CA . THR 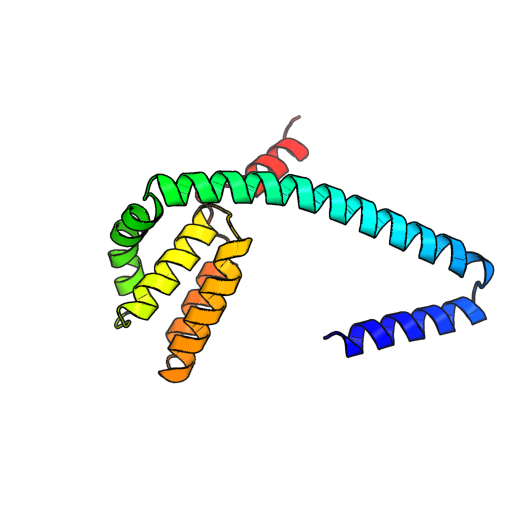A 1 128 ? -13.420 2.289 -4.415 1.00 90.69 128 THR A CA 1
ATOM 990 C C . THR A 1 128 ? -12.831 3.338 -3.475 1.00 90.69 128 THR A C 1
ATOM 992 O O . THR A 1 128 ? -12.245 4.307 -3.950 1.00 90.69 128 THR A O 1
ATOM 995 N N . LEU A 1 129 ? -12.901 3.138 -2.155 1.00 88.88 129 LEU A N 1
ATOM 996 C CA . LEU A 1 129 ? -12.292 4.064 -1.191 1.00 88.88 129 LEU A CA 1
ATOM 997 C C . LEU A 1 129 ? -10.779 4.184 -1.398 1.00 88.88 129 LEU A C 1
ATOM 999 O O . LEU A 1 129 ? -10.261 5.297 -1.480 1.00 88.88 129 LEU A O 1
ATOM 1003 N N . CYS A 1 130 ? -10.076 3.062 -1.561 1.00 85.06 130 CYS A N 1
ATOM 1004 C CA . CYS A 1 130 ? -8.639 3.078 -1.822 1.00 85.06 130 CYS A CA 1
ATOM 1005 C C . CYS A 1 130 ? -8.290 3.807 -3.130 1.00 85.06 130 CYS A C 1
ATOM 1007 O O . CYS A 1 130 ? -7.308 4.546 -3.168 1.00 85.06 130 CYS A O 1
ATOM 1009 N N . ALA A 1 131 ? -9.103 3.639 -4.177 1.00 84.00 131 ALA A N 1
ATOM 1010 C CA . ALA A 1 131 ? -8.901 4.262 -5.483 1.00 84.00 131 ALA A CA 1
ATOM 1011 C C . ALA A 1 131 ? -9.179 5.774 -5.483 1.00 84.00 131 ALA A C 1
ATOM 1013 O O . ALA A 1 131 ? -8.564 6.504 -6.257 1.00 84.00 131 ALA A O 1
ATOM 1014 N N . THR A 1 132 ? -10.064 6.262 -4.606 1.00 83.38 132 THR A N 1
ATOM 1015 C CA . THR A 1 132 ? -10.324 7.708 -4.475 1.00 83.38 132 THR A CA 1
ATOM 1016 C C . THR A 1 132 ? -9.151 8.487 -3.878 1.00 83.38 132 THR A C 1
ATOM 1018 O O . THR A 1 132 ? -9.112 9.707 -4.014 1.00 83.38 132 THR A O 1
ATOM 1021 N N . GLY A 1 133 ? -8.189 7.807 -3.238 1.00 71.38 133 GLY A N 1
ATOM 1022 C CA . GLY A 1 133 ? -6.975 8.436 -2.710 1.00 71.38 133 GLY A CA 1
ATOM 1023 C C . GLY A 1 133 ? -7.251 9.533 -1.677 1.00 71.38 133 GLY A C 1
ATOM 1024 O O . GLY A 1 133 ? -6.530 10.531 -1.635 1.00 71.38 133 GLY A O 1
ATOM 1025 N N . LEU A 1 134 ? -8.315 9.381 -0.881 1.00 70.56 134 LEU A N 1
ATOM 1026 C CA . LEU A 1 134 ? -8.690 10.336 0.160 1.00 70.56 134 LEU A CA 1
ATOM 1027 C C . LEU A 1 134 ? -7.541 10.484 1.168 1.00 70.56 134 LEU A C 1
ATOM 1029 O O . LEU A 1 134 ? -7.258 9.562 1.923 1.00 70.56 134 LEU A O 1
ATOM 1033 N N . GLN A 1 135 ? -6.909 11.659 1.193 1.00 72.38 135 GLN A N 1
ATOM 1034 C CA . GLN A 1 135 ? -5.836 12.027 2.120 1.00 72.38 135 GLN A CA 1
ATOM 1035 C C . GLN A 1 135 ? -6.217 13.298 2.883 1.00 72.38 135 GLN A C 1
ATOM 1037 O O . GLN A 1 135 ? -6.610 14.295 2.282 1.00 72.38 135 GLN A O 1
ATOM 1042 N N . ILE A 1 136 ? -6.056 13.285 4.208 1.00 72.31 136 ILE A N 1
ATOM 1043 C CA . ILE A 1 136 ? -6.242 14.459 5.075 1.00 72.31 136 ILE A CA 1
ATOM 1044 C C . ILE A 1 136 ? -5.148 15.490 4.798 1.00 72.31 136 ILE A C 1
ATOM 1046 O O . ILE A 1 136 ? -5.415 16.689 4.776 1.00 72.31 136 ILE A O 1
ATOM 1050 N N . ILE A 1 137 ? -3.919 15.023 4.566 1.00 67.44 137 ILE A N 1
ATOM 1051 C CA . ILE A 1 137 ? -2.799 15.875 4.172 1.00 67.44 137 ILE A CA 1
ATOM 1052 C C . ILE A 1 137 ? -2.512 15.597 2.695 1.00 67.44 137 ILE A C 1
ATOM 1054 O O . ILE A 1 137 ? -1.822 14.623 2.386 1.00 67.44 137 ILE A O 1
ATOM 1058 N N . PRO A 1 138 ? -3.011 16.431 1.765 1.00 67.31 138 PRO A N 1
ATOM 1059 C CA . PRO A 1 138 ? -2.868 16.204 0.333 1.00 67.31 138 PRO A CA 1
ATOM 1060 C C . PRO A 1 138 ? -1.465 16.618 -0.137 1.00 67.31 138 PRO A C 1
ATOM 1062 O O . PRO A 1 138 ? -1.304 17.490 -0.991 1.00 67.31 138 PRO A O 1
ATOM 1065 N N . THR A 1 139 ? -0.427 15.999 0.429 1.00 66.81 139 THR A N 1
ATOM 1066 C CA . THR A 1 139 ? 0.991 16.286 0.145 1.00 66.81 139 THR A CA 1
ATOM 1067 C C . THR A 1 139 ? 1.301 16.197 -1.348 1.00 66.81 139 THR A C 1
ATOM 1069 O O . THR A 1 139 ? 2.046 17.023 -1.874 1.00 66.81 139 THR A O 1
ATOM 1072 N N . SER A 1 140 ? 0.659 15.265 -2.055 1.00 66.38 140 SER A N 1
ATOM 1073 C CA . SER A 1 140 ? 0.773 15.102 -3.507 1.00 66.38 140 SER A CA 1
ATOM 1074 C C . SER A 1 140 ? 0.245 16.317 -4.281 1.00 66.38 140 SER A C 1
ATOM 1076 O O . SER A 1 140 ? 0.927 16.809 -5.179 1.00 66.38 140 SER A O 1
ATOM 1078 N N . ILE A 1 141 ? -0.923 16.856 -3.906 1.00 71.69 141 ILE A N 1
ATOM 1079 C CA . ILE A 1 141 ? -1.496 18.060 -4.535 1.00 71.69 141 ILE A CA 1
ATOM 1080 C C . ILE A 1 141 ? -0.690 19.300 -4.147 1.00 71.69 141 ILE A C 1
ATOM 1082 O O . ILE A 1 141 ? -0.430 20.141 -5.003 1.00 71.69 141 ILE A O 1
ATOM 1086 N N . ILE A 1 142 ? -0.247 19.408 -2.890 1.00 76.12 142 ILE A N 1
ATOM 1087 C CA . ILE A 1 142 ? 0.608 20.513 -2.429 1.00 76.12 142 ILE A CA 1
ATOM 1088 C C . ILE A 1 142 ? 1.904 20.548 -3.246 1.00 76.12 142 ILE A C 1
ATOM 1090 O O . ILE A 1 142 ? 2.285 21.605 -3.746 1.00 76.12 142 ILE A O 1
ATOM 1094 N N . ARG A 1 143 ? 2.547 19.394 -3.455 1.00 67.81 143 ARG A N 1
ATOM 1095 C CA . ARG A 1 143 ? 3.755 19.280 -4.278 1.00 67.81 143 ARG A CA 1
ATOM 1096 C C . ARG A 1 143 ? 3.490 19.618 -5.744 1.00 67.81 143 ARG A C 1
ATOM 1098 O O . ARG A 1 143 ? 4.262 20.374 -6.323 1.00 67.81 143 ARG A O 1
ATOM 1105 N N . LEU A 1 144 ? 2.412 19.100 -6.337 1.00 72.75 144 LEU A N 1
ATOM 1106 C CA . LEU A 1 144 ? 2.021 19.430 -7.714 1.00 72.75 144 LEU A CA 1
ATOM 1107 C C . LEU A 1 144 ? 1.762 20.933 -7.879 1.00 72.75 144 LEU A C 1
ATOM 1109 O O . LEU A 1 144 ? 2.281 21.545 -8.807 1.00 72.75 144 LEU A O 1
ATOM 1113 N N . ARG A 1 145 ? 1.040 21.562 -6.944 1.00 76.94 145 ARG A N 1
ATOM 1114 C CA . ARG A 1 145 ? 0.844 23.018 -6.934 1.00 76.94 145 ARG A CA 1
ATOM 1115 C C . ARG A 1 145 ? 2.162 23.770 -6.774 1.00 76.94 145 ARG A C 1
ATOM 1117 O O . ARG A 1 145 ? 2.392 24.725 -7.499 1.00 76.94 145 ARG A O 1
ATOM 1124 N N . SER A 1 146 ? 3.043 23.337 -5.879 1.00 78.88 146 SER A N 1
ATOM 1125 C CA . SER A 1 146 ? 4.357 23.968 -5.712 1.00 78.88 146 SER A CA 1
ATOM 1126 C C . SER A 1 146 ? 5.252 23.832 -6.946 1.00 78.88 146 SER A C 1
ATOM 1128 O O . SER A 1 146 ? 6.154 24.641 -7.104 1.00 78.88 146 SER A O 1
ATOM 1130 N N . GLN A 1 147 ? 5.054 22.813 -7.786 1.00 77.88 147 GLN A N 1
ATOM 1131 C CA . GLN A 1 147 ? 5.844 22.621 -9.006 1.00 77.88 147 GLN A CA 1
ATOM 1132 C C . GLN A 1 147 ? 5.270 23.363 -10.219 1.00 77.88 147 GLN A C 1
ATOM 1134 O O . GLN A 1 147 ? 6.043 23.769 -11.080 1.00 77.88 147 GLN A O 1
ATOM 1139 N N . TYR A 1 148 ? 3.946 23.532 -10.301 1.00 74.44 148 TYR A N 1
ATOM 1140 C CA . TYR A 1 148 ? 3.274 24.043 -11.507 1.00 74.44 148 TYR A CA 1
ATOM 1141 C C . TYR A 1 148 ? 2.517 25.371 -11.325 1.00 74.44 148 TYR A C 1
ATOM 1143 O O . TYR A 1 148 ? 2.113 25.961 -12.320 1.00 74.44 148 TYR A O 1
ATOM 1151 N N . LEU A 1 149 ? 2.294 25.846 -10.093 1.00 59.84 149 LEU A N 1
ATOM 1152 C CA . LEU A 1 149 ? 1.494 27.047 -9.786 1.00 59.84 149 LEU A CA 1
ATOM 1153 C C . LEU A 1 149 ? 2.262 28.134 -9.015 1.00 59.84 149 LEU A C 1
ATOM 1155 O O . LEU A 1 149 ? 1.656 29.119 -8.605 1.00 59.84 149 LEU A O 1
ATOM 1159 N N . SER A 1 150 ? 3.574 27.989 -8.824 1.00 52.56 150 SER A N 1
ATOM 1160 C CA . SER A 1 150 ? 4.441 29.099 -8.416 1.00 52.56 150 SER A CA 1
ATOM 1161 C C . SER A 1 150 ? 4.942 29.842 -9.661 1.00 52.56 150 SER A C 1
ATOM 1163 O O . SER A 1 150 ? 6.023 29.548 -10.174 1.00 52.56 150 SER A O 1
ATOM 1165 N N . SER A 1 151 ? 4.105 30.750 -10.168 1.00 42.72 151 SER A N 1
ATOM 1166 C CA . SER A 1 151 ? 4.465 31.903 -11.009 1.00 42.72 151 SER A CA 1
ATOM 1167 C C . SER A 1 151 ? 4.100 33.163 -10.240 1.00 42.72 151 SER A C 1
ATOM 1169 O O . SER A 1 151 ? 2.982 33.162 -9.675 1.00 42.72 151 SER A O 1
#

Radius of gyration: 21.32 Å; chains: 1; bounding box: 50×48×55 Å

Sequence (151 aa):
MNFIFVIILLSSFVVLIFKNPETILPTLLSGGEKAFSLSLKMIAVYSVWLGIFELMEQSKLNDKLSKILKKPIRFLFGKTSEEQEKLLSANISANLLGMNGIATPTGIKACESFDKDGNSFGQCMLFTLCATGLQIIPTSIIRLRSQYLSS